Protein AF-A0A2V6YNQ0-F1 (afdb_monomer)

Nearest PDB structures (foldseek):
  2ii1-assembly2_B  TM=9.448E-01  e=2.557E-04  Halalkalibacterium halodurans
  2f4l-assembly1_B  TM=9.204E-01  e=3.154E-04  Thermotoga maritima MSB8
  2f4l-assembly2_C  TM=9.206E-01  e=3.154E-04  Thermotoga maritima MSB8
  2f4l-assembly2_D  TM=9.202E-01  e=3.382E-04  Thermotoga maritima MSB8
  2f4l-assembly1_A  TM=9.196E-01  e=9.004E-04  Thermotoga maritima MSB8

pLDDT: mean 94.24, std 7.03, range [51.97, 98.69]

Structure (mmCIF, N/CA/C/O backbone):
data_AF-A0A2V6YNQ0-F1
#
_entry.id   AF-A0A2V6YNQ0-F1
#
loop_
_atom_site.group_PDB
_atom_site.id
_atom_site.type_symbol
_atom_site.label_atom_id
_atom_site.label_alt_id
_atom_site.label_comp_id
_atom_site.label_asym_id
_atom_site.label_entity_id
_atom_site.label_seq_id
_atom_site.pdbx_PDB_ins_code
_atom_site.Cartn_x
_atom_site.Cartn_y
_atom_site.Cartn_z
_atom_site.occupancy
_atom_sit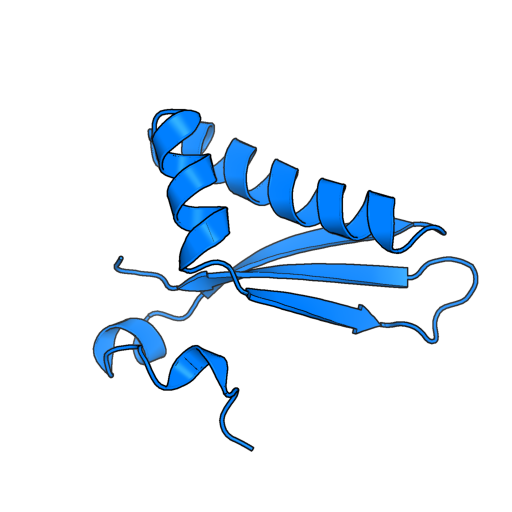e.B_iso_or_equiv
_atom_site.auth_seq_id
_atom_site.auth_comp_id
_atom_site.auth_asym_id
_atom_site.auth_atom_id
_atom_site.pdbx_PDB_model_num
ATOM 1 N N . ALA A 1 1 ? 8.721 -15.927 10.264 1.00 51.97 1 ALA A N 1
ATOM 2 C CA . ALA A 1 1 ? 8.981 -14.883 11.277 1.00 51.97 1 ALA A CA 1
ATOM 3 C C . ALA A 1 1 ? 7.738 -14.007 11.372 1.00 51.97 1 ALA A C 1
ATOM 5 O O . ALA A 1 1 ? 7.070 -13.875 10.353 1.00 51.97 1 ALA A O 1
ATOM 6 N N . ALA A 1 2 ? 7.393 -13.471 12.547 1.00 66.88 2 ALA A N 1
ATOM 7 C CA . ALA A 1 2 ? 6.321 -12.476 12.634 1.00 66.88 2 ALA A CA 1
ATOM 8 C C . ALA A 1 2 ? 6.702 -11.264 11.767 1.00 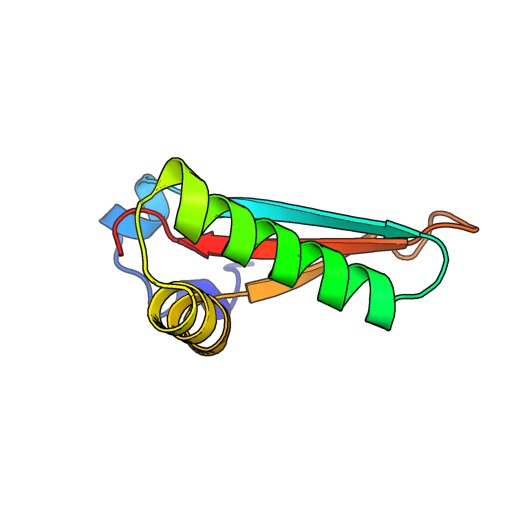66.88 2 ALA A C 1
ATOM 10 O O . ALA A 1 2 ? 7.865 -10.854 11.788 1.00 66.88 2 ALA A O 1
ATOM 11 N N . ASN A 1 3 ? 5.766 -10.746 10.969 1.00 78.38 3 ASN A N 1
ATOM 12 C CA . ASN A 1 3 ? 6.010 -9.540 10.188 1.00 78.38 3 ASN A CA 1
ATOM 13 C C . ASN A 1 3 ? 6.223 -8.376 11.180 1.00 78.38 3 ASN A C 1
ATOM 15 O O . ASN A 1 3 ? 5.373 -8.188 12.050 1.00 78.38 3 ASN A O 1
ATOM 19 N N . PRO A 1 4 ? 7.340 -7.625 11.131 1.00 80.25 4 PRO A N 1
ATOM 20 C CA . PRO A 1 4 ? 7.647 -6.616 12.150 1.00 80.25 4 PRO A CA 1
ATOM 21 C C . PRO A 1 4 ? 6.555 -5.554 12.330 1.00 80.25 4 PRO A C 1
ATOM 23 O O . PRO A 1 4 ? 6.371 -5.041 13.432 1.00 80.25 4 PRO A O 1
ATOM 26 N N . THR A 1 5 ? 5.808 -5.256 11.267 1.00 80.94 5 THR A N 1
ATOM 27 C CA . THR A 1 5 ? 4.703 -4.288 11.266 1.00 80.94 5 THR A CA 1
ATOM 28 C C . THR A 1 5 ? 3.444 -4.795 11.979 1.00 80.94 5 THR A C 1
ATOM 30 O O . THR A 1 5 ? 2.599 -3.991 12.363 1.00 80.94 5 THR A O 1
ATOM 33 N N . ASP A 1 6 ? 3.353 -6.095 12.272 1.00 86.94 6 ASP A N 1
ATOM 34 C CA . ASP A 1 6 ? 2.236 -6.685 13.018 1.00 86.94 6 ASP A CA 1
ATOM 35 C C . ASP A 1 6 ? 2.320 -6.398 14.528 1.00 86.94 6 ASP A C 1
ATOM 37 O O . ASP A 1 6 ? 1.330 -6.543 15.243 1.00 86.94 6 ASP A O 1
ATOM 41 N N . ALA A 1 7 ? 3.488 -5.984 15.037 1.00 85.69 7 ALA A N 1
ATOM 42 C CA . ALA A 1 7 ? 3.735 -5.821 16.473 1.00 85.69 7 ALA A CA 1
ATOM 43 C C . ALA A 1 7 ? 2.834 -4.768 17.146 1.00 85.69 7 ALA A C 1
ATOM 45 O O . ALA A 1 7 ? 2.581 -4.856 18.347 1.00 85.69 7 ALA A O 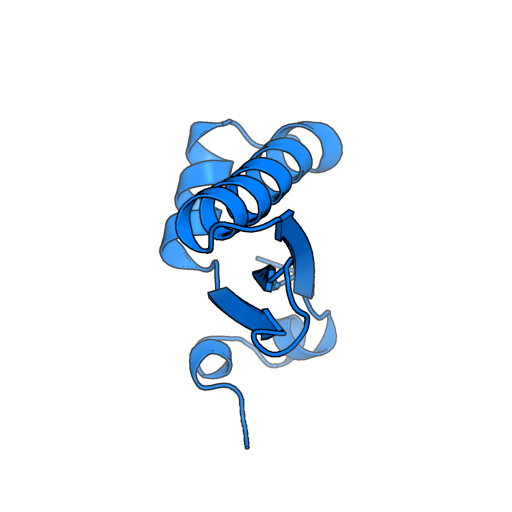1
ATOM 46 N N . GLY A 1 8 ? 2.348 -3.783 16.383 1.00 85.12 8 GLY A N 1
ATOM 47 C CA . GLY A 1 8 ? 1.429 -2.747 16.865 1.00 85.12 8 GLY A CA 1
ATOM 48 C C . GLY A 1 8 ? -0.055 -3.115 16.770 1.00 85.12 8 GLY A C 1
ATOM 49 O O . GLY A 1 8 ? -0.897 -2.309 17.161 1.00 85.12 8 GLY A O 1
ATOM 50 N N . LEU A 1 9 ? -0.398 -4.292 16.235 1.00 89.94 9 LEU A N 1
ATOM 51 C CA . LEU A 1 9 ? -1.780 -4.669 15.936 1.00 89.94 9 LEU A CA 1
ATOM 52 C C . LEU A 1 9 ? -2.402 -5.500 17.060 1.00 89.94 9 LEU A C 1
ATOM 54 O O . LEU A 1 9 ? -1.760 -6.343 17.691 1.00 89.94 9 LEU A O 1
ATOM 58 N N . THR A 1 10 ? -3.699 -5.298 17.295 1.00 92.25 10 THR A N 1
ATOM 59 C CA . THR A 1 10 ? -4.448 -6.144 18.231 1.00 92.25 10 THR A CA 1
ATOM 60 C C . THR A 1 10 ? -4.650 -7.547 17.650 1.00 92.25 10 THR A C 1
ATOM 62 O O . THR A 1 10 ? -4.670 -7.744 16.433 1.00 92.25 10 THR A O 1
ATOM 65 N N . LYS A 1 11 ? -4.879 -8.546 18.515 1.00 91.94 11 LYS A N 1
ATOM 66 C CA . LYS A 1 11 ? -5.189 -9.922 18.076 1.00 91.94 11 LYS A CA 1
ATOM 67 C C . LYS A 1 11 ? -6.414 -9.985 17.161 1.00 91.94 11 LYS A C 1
ATOM 69 O O . LYS A 1 11 ? -6.455 -10.810 16.255 1.00 91.94 11 LYS A O 1
ATOM 74 N N . GLU A 1 12 ? -7.399 -9.123 17.399 1.00 93.31 12 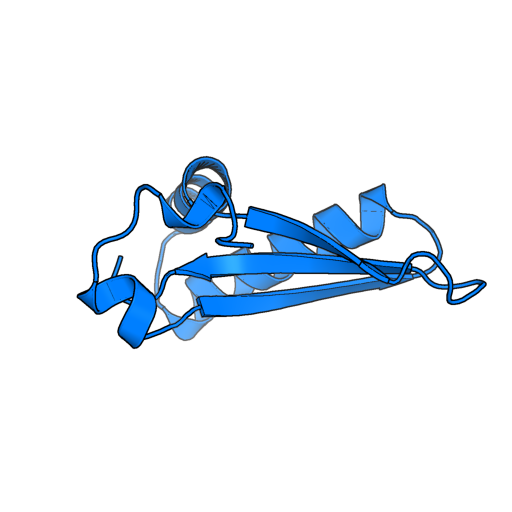GLU A N 1
ATOM 75 C CA . GLU A 1 12 ? -8.604 -9.053 16.576 1.00 93.31 12 GLU A CA 1
ATOM 76 C C . GLU A 1 12 ? -8.296 -8.524 15.170 1.00 93.31 12 GLU A C 1
ATOM 78 O O . GLU A 1 12 ? -8.758 -9.106 14.191 1.00 93.31 12 GLU A O 1
ATOM 83 N N . MET A 1 13 ? -7.472 -7.477 15.052 1.00 91.62 13 MET A N 1
ATOM 84 C CA . MET A 1 13 ? -7.041 -6.947 13.751 1.00 91.62 13 MET A CA 1
ATOM 85 C C . MET A 1 13 ? -6.255 -7.995 12.957 1.00 91.62 13 MET A C 1
ATOM 87 O O . MET A 1 13 ? -6.550 -8.232 11.788 1.00 91.62 13 MET A O 1
ATOM 91 N N . LEU A 1 14 ? -5.322 -8.696 13.614 1.00 91.56 14 LEU A N 1
ATOM 92 C CA . LEU A 1 14 ? -4.563 -9.788 12.994 1.00 91.56 14 LEU A CA 1
ATOM 93 C C . LEU A 1 14 ? -5.479 -10.917 12.499 1.00 91.56 14 LEU A C 1
ATOM 95 O O . LEU A 1 14 ? -5.264 -11.451 11.414 1.00 91.56 14 LEU A O 1
ATOM 99 N N . ALA A 1 15 ? -6.527 -11.252 13.259 1.00 93.31 15 ALA A N 1
ATOM 100 C CA . ALA A 1 15 ? -7.506 -12.264 12.865 1.00 93.31 15 ALA A CA 1
ATOM 101 C C . ALA A 1 15 ? -8.406 -11.813 11.700 1.00 93.31 15 ALA A C 1
ATOM 103 O O . ALA A 1 15 ? -8.799 -12.640 10.877 1.00 93.31 15 ALA A O 1
ATOM 104 N N . LYS A 1 16 ? -8.731 -10.514 11.605 1.00 94.69 16 LYS A N 1
ATOM 105 C CA . LYS A 1 16 ? -9.513 -9.944 10.489 1.00 94.69 16 LYS A CA 1
ATOM 106 C C . LYS A 1 16 ? -8.712 -9.870 9.183 1.00 94.69 16 LYS A C 1
ATOM 108 O O . LYS A 1 16 ? -9.316 -9.864 8.106 1.00 94.69 16 LYS A O 1
ATOM 113 N N . GLY A 1 17 ? -7.384 -9.835 9.273 1.00 93.31 17 GLY A N 1
ATOM 114 C CA . GLY A 1 17 ? -6.470 -9.798 8.135 1.00 93.31 17 GLY A CA 1
ATOM 115 C C . GLY A 1 17 ? -6.261 -8.390 7.575 1.00 93.31 17 GLY A C 1
ATOM 116 O O . GLY A 1 17 ? -6.445 -7.391 8.269 1.00 93.31 17 GLY A O 1
ATOM 117 N N . PHE A 1 18 ? -5.868 -8.310 6.303 1.00 94.44 18 PHE A N 1
ATOM 118 C CA . PHE A 1 18 ? -5.407 -7.076 5.663 1.00 94.44 18 PHE A CA 1
ATOM 119 C C . PHE A 1 18 ? -6.093 -6.863 4.311 1.00 94.44 18 PHE A C 1
ATOM 121 O O . PHE A 1 18 ? -6.389 -7.823 3.598 1.00 94.44 18 PHE A O 1
ATOM 128 N N . TYR A 1 19 ? -6.317 -5.602 3.949 1.00 95.56 19 TYR A N 1
ATOM 129 C CA . TYR A 1 19 ? -6.551 -5.200 2.565 1.00 95.56 19 TYR A CA 1
ATOM 130 C C . TYR A 1 19 ? -5.223 -5.135 1.822 1.00 95.56 19 TYR A C 1
ATOM 132 O O . TYR A 1 19 ? -4.207 -4.773 2.416 1.00 95.56 19 TYR A O 1
ATOM 140 N N . HIS A 1 20 ? -5.238 -5.468 0.532 1.00 96.31 20 HIS A N 1
ATOM 141 C CA . HIS A 1 20 ? -4.032 -5.589 -0.281 1.00 96.31 20 HIS A CA 1
ATOM 142 C C . HIS A 1 20 ? -4.234 -4.963 -1.657 1.00 96.31 20 HIS A C 1
ATOM 144 O O . HIS A 1 20 ? -5.210 -5.270 -2.340 1.00 96.31 20 HIS A O 1
ATOM 150 N N . THR A 1 21 ? -3.292 -4.131 -2.087 1.00 98.44 21 THR A N 1
ATOM 151 C CA . THR A 1 21 ? -3.220 -3.612 -3.460 1.00 98.44 21 THR A CA 1
ATOM 152 C C . THR A 1 21 ? -1.812 -3.774 -4.005 1.00 98.44 21 THR A C 1
ATOM 154 O O . THR A 1 21 ? -0.839 -3.789 -3.250 1.00 98.44 21 THR A O 1
ATOM 157 N N . THR A 1 22 ? -1.687 -3.900 -5.325 1.00 98.44 22 THR A N 1
ATOM 158 C CA . THR A 1 22 ? -0.400 -4.129 -5.988 1.00 98.44 22 THR A CA 1
ATOM 159 C C . THR A 1 22 ? -0.154 -3.136 -7.114 1.00 98.44 22 THR A C 1
ATOM 161 O O . THR A 1 22 ? -1.069 -2.677 -7.797 1.00 98.44 22 THR A O 1
ATOM 164 N N . GLY A 1 23 ? 1.115 -2.802 -7.307 1.00 98.44 23 GLY A N 1
ATOM 165 C CA . GLY A 1 23 ? 1.626 -2.160 -8.503 1.00 98.44 23 GLY A CA 1
ATOM 166 C C . GLY A 1 23 ? 2.582 -3.108 -9.210 1.00 98.44 23 GLY A C 1
ATOM 167 O O . GLY A 1 23 ? 3.435 -3.724 -8.570 1.00 98.44 23 GLY A O 1
ATOM 168 N N . VAL A 1 24 ? 2.430 -3.207 -10.528 1.00 98.25 24 VAL A N 1
ATOM 169 C CA . VAL A 1 24 ? 3.225 -4.087 -11.389 1.00 98.25 24 VAL A CA 1
ATOM 170 C C . VAL A 1 24 ? 3.789 -3.287 -12.560 1.00 98.25 24 VAL A C 1
ATOM 172 O O . VAL A 1 24 ? 3.107 -2.415 -13.124 1.00 98.25 24 VAL A O 1
ATOM 175 N N . GLY A 1 25 ? 5.041 -3.572 -12.911 1.00 98.12 25 GLY A N 1
ATOM 176 C CA . GLY A 1 25 ? 5.736 -2.914 -14.014 1.00 98.12 25 GLY A CA 1
ATOM 177 C C . GLY A 1 25 ? 7.258 -2.895 -13.861 1.00 98.12 25 GLY A C 1
ATOM 178 O O . GLY A 1 25 ? 7.785 -3.431 -12.888 1.00 98.12 25 GLY A O 1
ATOM 179 N N . PRO A 1 26 ? 7.970 -2.232 -14.781 1.00 98.00 26 PRO A N 1
ATOM 180 C CA . PRO A 1 26 ? 9.430 -2.266 -14.842 1.00 98.00 26 PRO A CA 1
ATOM 181 C C . PRO A 1 26 ? 10.146 -1.281 -13.909 1.00 98.00 26 PRO A C 1
ATOM 183 O O . PRO A 1 26 ? 11.366 -1.191 -13.953 1.00 98.00 26 PRO A O 1
ATOM 186 N N . ASP A 1 27 ? 9.418 -0.511 -13.094 1.00 97.88 27 ASP A N 1
ATOM 187 C CA . ASP A 1 27 ? 9.995 0.487 -12.188 1.00 97.88 27 ASP A CA 1
ATOM 188 C C . ASP A 1 27 ? 9.424 0.341 -10.771 1.00 97.88 27 ASP A C 1
ATOM 190 O O . ASP A 1 27 ? 8.213 0.443 -10.557 1.00 97.88 27 ASP A O 1
ATOM 194 N N . LEU A 1 28 ? 10.301 0.109 -9.788 1.0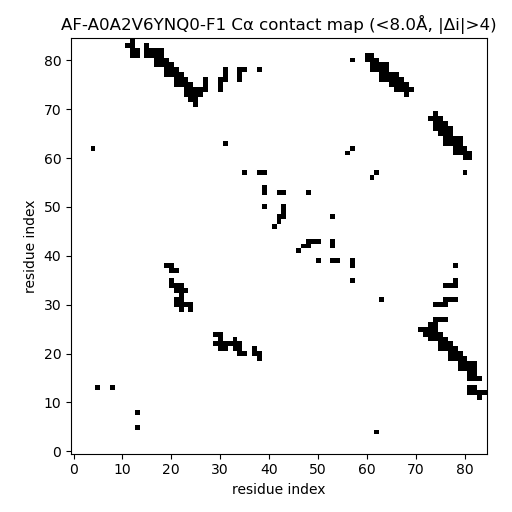0 97.50 28 LEU A N 1
ATOM 195 C CA . LEU A 1 28 ? 9.904 -0.123 -8.395 1.00 97.50 28 LEU A CA 1
ATOM 196 C C . LEU A 1 28 ? 9.182 1.079 -7.778 1.00 97.50 28 LEU A C 1
ATOM 198 O O . LEU A 1 28 ? 8.231 0.896 -7.018 1.00 97.50 28 LEU A O 1
ATOM 202 N N . MET A 1 29 ? 9.618 2.300 -8.094 1.00 98.00 29 MET A N 1
ATOM 203 C CA . MET A 1 29 ? 9.062 3.519 -7.508 1.00 98.00 29 MET A CA 1
ATOM 204 C C . MET A 1 29 ? 7.649 3.787 -8.036 1.00 98.00 29 MET A C 1
ATOM 206 O O . MET A 1 29 ? 6.736 4.087 -7.266 1.00 98.00 29 MET A O 1
ATOM 210 N N . GLU A 1 30 ? 7.429 3.635 -9.337 1.00 98.50 30 GLU A N 1
ATOM 211 C CA . GLU A 1 30 ? 6.104 3.751 -9.936 1.00 98.50 30 GLU A CA 1
ATOM 212 C C . GLU A 1 30 ? 5.179 2.623 -9.484 1.00 98.50 30 GLU A C 1
ATOM 214 O O . GLU A 1 30 ? 4.002 2.871 -9.220 1.00 98.50 30 GLU A O 1
ATOM 219 N N . ASN A 1 31 ? 5.687 1.404 -9.299 1.00 98.56 31 ASN A N 1
ATOM 220 C CA . ASN A 1 31 ? 4.893 0.306 -8.749 1.00 98.56 31 ASN A CA 1
ATOM 221 C C . ASN A 1 31 ? 4.490 0.557 -7.291 1.00 98.56 31 ASN A C 1
ATOM 223 O O . ASN A 1 31 ? 3.330 0.350 -6.938 1.00 98.56 31 ASN A O 1
ATOM 227 N N . ALA A 1 32 ? 5.394 1.089 -6.464 1.00 98.38 32 ALA A N 1
ATOM 228 C CA . ALA A 1 32 ? 5.068 1.534 -5.112 1.00 98.38 32 ALA A CA 1
ATOM 229 C C . ALA A 1 32 ? 3.954 2.593 -5.118 1.00 98.38 32 ALA A C 1
ATOM 231 O O . ALA A 1 32 ? 2.947 2.448 -4.420 1.00 98.38 32 ALA A O 1
ATOM 232 N N . LYS A 1 33 ? 4.081 3.625 -5.965 1.00 98.50 33 LYS A N 1
ATOM 233 C CA . LYS A 1 33 ? 3.051 4.666 -6.118 1.00 98.50 33 LYS A CA 1
ATOM 234 C C . LYS A 1 33 ? 1.717 4.087 -6.584 1.00 98.50 33 LYS A C 1
ATOM 236 O O . LYS A 1 33 ? 0.682 4.502 -6.072 1.00 98.50 33 LYS A O 1
ATOM 241 N N . LYS A 1 34 ? 1.720 3.151 -7.540 1.00 98.69 34 LYS A N 1
ATOM 242 C CA . LYS A 1 34 ? 0.504 2.474 -8.025 1.00 98.69 34 LYS A CA 1
ATOM 243 C C . LYS A 1 34 ? -0.184 1.696 -6.906 1.00 98.69 34 LYS A C 1
ATOM 245 O O . LYS A 1 34 ? -1.384 1.873 -6.729 1.00 98.69 34 LYS A O 1
ATOM 250 N N . ALA A 1 35 ? 0.563 0.910 -6.126 1.00 98.69 35 ALA A N 1
ATOM 251 C CA . ALA A 1 35 ? 0.012 0.156 -5.001 1.00 98.69 35 ALA A CA 1
ATOM 252 C C . ALA A 1 35 ? -0.655 1.089 -3.973 1.00 98.69 35 ALA A C 1
ATOM 254 O O . ALA A 1 35 ? -1.814 0.883 -3.610 1.00 98.69 35 ALA A O 1
ATOM 255 N N . VAL A 1 36 ? 0.036 2.162 -3.569 1.00 98.44 36 VAL A N 1
ATOM 256 C CA . VAL A 1 36 ? -0.485 3.153 -2.608 1.00 98.44 36 VAL A CA 1
ATOM 257 C C . VAL A 1 36 ? -1.723 3.865 -3.161 1.00 98.44 36 VAL A C 1
ATOM 259 O O . VAL A 1 36 ? -2.742 3.942 -2.482 1.00 98.44 36 VAL A O 1
ATOM 262 N N . ARG A 1 37 ? -1.662 4.370 -4.400 1.00 98.50 37 ARG A N 1
ATOM 263 C CA . ARG A 1 37 ? -2.783 5.090 -5.028 1.00 98.50 37 ARG A CA 1
ATOM 264 C C . ARG A 1 37 ? -4.009 4.201 -5.181 1.00 98.50 37 ARG A C 1
ATOM 266 O O . ARG A 1 37 ? -5.101 4.654 -4.875 1.00 98.50 37 ARG A O 1
ATOM 273 N N . ALA A 1 38 ? -3.825 2.938 -5.563 1.00 98.62 38 ALA A N 1
ATOM 274 C CA . ALA A 1 38 ? -4.920 1.979 -5.635 1.00 98.62 38 ALA A CA 1
ATOM 275 C C . ALA A 1 38 ? -5.575 1.748 -4.262 1.00 98.62 38 ALA A C 1
ATOM 277 O O . ALA A 1 38 ? -6.797 1.651 -4.186 1.00 98.62 38 ALA A O 1
ATOM 278 N N . MET A 1 39 ? -4.787 1.704 -3.178 1.00 98.50 39 MET A N 1
ATOM 279 C CA . MET A 1 39 ? -5.333 1.587 -1.819 1.00 98.50 39 MET A CA 1
ATOM 280 C C . MET A 1 39 ? -6.134 2.834 -1.436 1.00 98.50 39 MET A C 1
ATOM 282 O O . MET A 1 39 ? -7.250 2.717 -0.942 1.00 98.50 39 MET A O 1
ATOM 286 N N . ILE A 1 40 ? -5.591 4.025 -1.701 1.00 98.44 40 ILE A N 1
ATOM 287 C CA . ILE A 1 40 ? -6.278 5.297 -1.442 1.00 98.44 40 ILE A CA 1
ATOM 288 C C . ILE A 1 40 ? -7.587 5.372 -2.234 1.00 98.44 40 ILE A C 1
ATOM 290 O O . ILE A 1 40 ? -8.628 5.673 -1.657 1.00 98.44 40 ILE A O 1
ATOM 294 N N . ASP A 1 41 ? -7.551 5.060 -3.531 1.00 98.44 41 ASP A N 1
ATOM 295 C CA . ASP A 1 41 ? -8.730 5.083 -4.398 1.00 98.44 41 ASP A CA 1
ATOM 296 C C . ASP A 1 41 ? -9.821 4.133 -3.887 1.00 98.44 41 ASP A C 1
ATOM 298 O O . ASP A 1 41 ? -10.991 4.515 -3.847 1.00 98.44 41 ASP A O 1
ATOM 302 N N . TRP A 1 42 ? -9.445 2.923 -3.463 1.00 98.06 42 TRP A N 1
ATOM 303 C CA . TRP A 1 42 ? -10.374 1.949 -2.892 1.00 98.06 42 TRP A CA 1
ATOM 304 C C . TRP A 1 42 ? -10.947 2.415 -1.545 1.00 98.06 42 TRP A C 1
ATOM 306 O O . TRP A 1 42 ? -12.155 2.373 -1.337 1.00 98.06 42 TRP A O 1
ATOM 316 N N . LEU A 1 43 ? -10.118 2.943 -0.641 1.00 97.38 43 LEU A N 1
ATOM 317 C CA . LEU A 1 43 ? -10.581 3.486 0.642 1.00 97.38 43 LEU A CA 1
ATOM 318 C C . LEU A 1 43 ? -11.576 4.644 0.458 1.00 97.38 43 LEU A C 1
ATOM 320 O O . LEU A 1 43 ? -12.563 4.742 1.187 1.00 97.38 43 LEU A O 1
ATOM 324 N N . VAL A 1 44 ? -11.349 5.504 -0.534 1.00 98.25 44 VAL A N 1
ATOM 325 C CA . VAL A 1 44 ? -12.266 6.607 -0.842 1.00 98.25 44 VAL A CA 1
ATOM 326 C C . VAL A 1 44 ? -13.578 6.083 -1.428 1.00 98.25 44 VAL A C 1
ATOM 328 O O . VAL A 1 44 ? -14.655 6.469 -0.976 1.00 98.25 44 VAL A O 1
ATOM 331 N N . ARG A 1 45 ? -13.510 5.205 -2.435 1.00 97.88 45 ARG A N 1
ATOM 332 C CA . ARG A 1 45 ? -14.694 4.765 -3.192 1.00 97.88 45 ARG A CA 1
ATOM 333 C C . ARG A 1 45 ? -15.539 3.743 -2.442 1.00 97.88 45 ARG A C 1
ATOM 335 O O . ARG A 1 45 ? -16.762 3.845 -2.455 1.00 97.88 45 ARG A O 1
ATOM 342 N N . ASP A 1 46 ? -14.891 2.778 -1.802 1.00 96.38 46 ASP A N 1
ATOM 343 C CA . ASP A 1 46 ? -15.539 1.597 -1.237 1.00 96.38 46 ASP A CA 1
ATOM 344 C C . ASP A 1 46 ? -15.692 1.685 0.285 1.00 96.38 46 ASP A C 1
ATOM 346 O O . ASP A 1 46 ? -16.567 1.027 0.844 1.00 96.38 46 ASP A O 1
ATOM 350 N N . GLN A 1 47 ? -14.849 2.462 0.977 1.00 94.75 47 GLN A N 1
ATOM 351 C CA . GLN A 1 47 ? -14.956 2.679 2.431 1.00 94.75 47 GLN A CA 1
ATOM 352 C C . GLN A 1 47 ? -15.468 4.081 2.796 1.00 94.75 47 GLN A C 1
ATOM 354 O O . GLN A 1 47 ? -15.718 4.346 3.969 1.00 94.75 47 GLN A O 1
ATOM 359 N N . GLY A 1 48 ? -15.674 4.962 1.809 1.00 96.38 48 GLY A N 1
ATOM 360 C CA . GLY A 1 48 ? -16.291 6.276 2.006 1.00 96.38 48 GLY A CA 1
ATOM 361 C C . GLY A 1 48 ? -15.417 7.285 2.753 1.00 96.38 48 GLY A C 1
ATOM 362 O O . GLY A 1 48 ? -15.943 8.263 3.281 1.00 96.38 48 GLY A O 1
ATOM 363 N N . LEU A 1 49 ? -14.103 7.056 2.818 1.00 97.06 49 LEU A N 1
ATOM 364 C CA . LEU A 1 49 ? -13.175 7.986 3.456 1.00 97.06 49 LEU A CA 1
ATOM 365 C C . LEU A 1 49 ? -12.923 9.213 2.579 1.00 97.06 49 LEU A C 1
ATOM 367 O O . LEU A 1 49 ? -12.952 9.147 1.347 1.00 97.06 49 LEU A O 1
ATOM 371 N N . SER A 1 50 ? -12.592 10.340 3.205 1.00 98.31 50 SER A N 1
ATOM 372 C CA . SER A 1 50 ? -12.013 11.454 2.461 1.00 98.31 50 SER A CA 1
ATOM 373 C C . SER A 1 50 ? -10.627 11.083 1.924 1.00 98.31 50 SER A C 1
ATOM 375 O O . SER A 1 50 ? -9.911 10.248 2.482 1.00 98.31 50 SER A O 1
ATOM 377 N N . LEU A 1 51 ? -10.200 11.769 0.861 1.00 98.00 51 LEU A N 1
ATOM 378 C CA . LEU A 1 51 ? -8.859 11.592 0.299 1.00 98.00 51 LEU A CA 1
ATOM 379 C C . LEU A 1 51 ? -7.754 11.798 1.353 1.00 98.00 51 LEU A C 1
ATOM 381 O O . LEU A 1 51 ? -6.758 11.078 1.354 1.00 98.00 51 LEU A O 1
ATOM 385 N N . HIS A 1 52 ? -7.932 12.769 2.255 1.00 97.88 52 HIS A N 1
ATOM 386 C CA . HIS A 1 52 ? -6.956 13.076 3.299 1.00 97.88 52 HIS A CA 1
ATOM 387 C C . HIS A 1 52 ? -6.889 11.977 4.370 1.00 97.88 52 HIS A C 1
ATOM 389 O O . HIS A 1 52 ? -5.794 11.595 4.776 1.00 97.88 52 HIS A O 1
ATOM 395 N N . GLU A 1 53 ? -8.033 11.428 4.792 1.00 97.50 53 GLU A N 1
ATOM 396 C CA . GLU A 1 53 ? -8.077 10.294 5.728 1.00 97.50 53 GLU A CA 1
ATOM 397 C C . GLU A 1 53 ? -7.451 9.042 5.112 1.00 97.50 53 GLU A C 1
ATOM 399 O O . GLU A 1 53 ? -6.591 8.418 5.731 1.00 97.50 53 GLU A O 1
ATOM 404 N N . ALA A 1 54 ? -7.813 8.711 3.869 1.00 97.94 54 ALA A N 1
ATOM 405 C CA . ALA A 1 54 ? -7.249 7.567 3.158 1.00 97.94 54 ALA A CA 1
ATOM 406 C C . ALA A 1 54 ? -5.722 7.684 3.001 1.00 97.94 54 ALA A C 1
ATOM 408 O O . ALA A 1 54 ? -4.994 6.712 3.223 1.00 97.94 54 ALA A O 1
ATOM 409 N N . TYR A 1 55 ? -5.227 8.883 2.676 1.00 97.25 55 TYR A N 1
ATOM 410 C CA . TYR A 1 55 ? -3.794 9.169 2.620 1.00 97.25 55 TYR A CA 1
ATOM 411 C C . TYR A 1 55 ? -3.120 9.010 3.991 1.00 97.25 55 TYR A C 1
ATOM 413 O O . TYR A 1 55 ? -2.090 8.341 4.091 1.00 97.25 55 TYR A O 1
ATOM 421 N N . ALA A 1 56 ? -3.703 9.580 5.049 1.00 96.69 56 ALA A N 1
ATOM 422 C CA . ALA A 1 56 ? -3.156 9.496 6.402 1.00 96.69 56 ALA A CA 1
ATOM 423 C C . ALA A 1 56 ? -3.072 8.043 6.898 1.00 96.69 56 ALA A C 1
ATOM 425 O O . ALA A 1 56 ? -2.040 7.636 7.430 1.00 96.69 56 ALA A O 1
ATOM 426 N N . ILE A 1 57 ? -4.110 7.239 6.648 1.00 95.00 57 ILE A N 1
ATOM 427 C CA . ILE A 1 57 ? -4.116 5.801 6.947 1.00 95.00 57 ILE A CA 1
ATOM 428 C C . ILE A 1 57 ? -2.974 5.109 6.200 1.00 95.00 57 ILE A C 1
ATOM 430 O O . ILE A 1 57 ? -2.107 4.501 6.825 1.00 95.00 57 ILE A O 1
ATOM 434 N N . CYS A 1 58 ? -2.905 5.261 4.875 1.00 96.44 58 CYS A N 1
ATOM 435 C CA . CYS A 1 58 ? -1.842 4.644 4.079 1.00 96.44 58 CYS A CA 1
ATOM 436 C C . CYS A 1 58 ? -0.432 5.060 4.533 1.00 96.44 58 CYS A C 1
ATOM 438 O O . CYS A 1 58 ? 0.493 4.263 4.424 1.00 96.44 58 CYS A O 1
ATOM 440 N N . SER A 1 59 ? -0.263 6.281 5.047 1.00 95.25 59 SER A N 1
ATOM 441 C CA . SER A 1 59 ? 1.031 6.798 5.504 1.00 95.25 59 SER A CA 1
ATOM 442 C C . SER A 1 59 ? 1.460 6.292 6.885 1.00 95.25 59 SER A C 1
ATOM 444 O O . SER A 1 59 ? 2.657 6.285 7.161 1.00 95.25 59 SER A O 1
ATOM 446 N N . VAL A 1 60 ? 0.519 5.954 7.771 1.00 92.62 60 VAL A N 1
ATOM 447 C CA . VAL A 1 60 ? 0.822 5.624 9.178 1.00 92.62 60 VAL A CA 1
ATOM 448 C C . VAL A 1 60 ? 0.730 4.127 9.441 1.00 92.62 60 VAL A C 1
ATOM 450 O O . VAL A 1 60 ? 1.579 3.571 10.133 1.00 92.62 60 VAL A O 1
ATOM 453 N N . VAL A 1 61 ? -0.303 3.480 8.906 1.00 91.44 61 VAL A N 1
ATOM 454 C CA . VAL A 1 61 ? -0.588 2.056 9.151 1.00 91.44 61 VAL A CA 1
ATOM 455 C C . VAL A 1 61 ? -0.349 1.184 7.922 1.00 91.44 61 VAL A C 1
ATOM 457 O O . VAL A 1 61 ? -0.386 -0.040 8.026 1.00 91.44 61 VAL A O 1
ATOM 460 N N . GLY A 1 62 ? -0.146 1.802 6.756 1.00 93.38 62 GLY A N 1
ATOM 461 C CA . GLY A 1 62 ? 0.175 1.094 5.527 1.00 93.38 62 GLY A CA 1
ATOM 462 C C . GLY A 1 62 ? 1.565 0.467 5.592 1.00 93.38 62 GLY A C 1
ATOM 463 O O . GLY A 1 62 ? 2.524 1.087 6.045 1.00 93.38 62 GLY A O 1
ATOM 464 N N . ASP A 1 63 ? 1.670 -0.765 5.109 1.00 94.62 63 ASP A N 1
ATOM 465 C CA . ASP A 1 63 ? 2.926 -1.507 5.027 1.00 94.62 63 ASP A CA 1
ATOM 466 C C . ASP A 1 63 ? 3.223 -1.855 3.565 1.00 94.62 63 ASP A C 1
ATOM 468 O O . ASP A 1 63 ? 2.459 -2.575 2.912 1.00 94.62 63 ASP A O 1
ATOM 472 N N . LEU A 1 64 ? 4.319 -1.295 3.046 1.00 95.44 64 LEU A N 1
ATOM 473 C CA . LEU A 1 64 ? 4.737 -1.426 1.657 1.00 95.44 64 LEU A CA 1
ATOM 474 C C . LEU A 1 64 ? 5.808 -2.515 1.518 1.00 95.44 64 LEU A C 1
ATOM 476 O O . LEU A 1 64 ? 6.886 -2.428 2.104 1.00 95.44 64 LEU A O 1
ATOM 480 N N . LYS A 1 65 ? 5.535 -3.518 0.681 1.00 94.69 65 LYS A N 1
ATOM 481 C CA . LYS A 1 65 ? 6.359 -4.724 0.531 1.00 94.69 65 LYS A CA 1
ATOM 482 C C . LYS A 1 65 ? 6.776 -4.946 -0.916 1.00 94.69 65 LYS A C 1
ATOM 484 O O . LYS A 1 65 ? 5.933 -5.001 -1.814 1.00 94.69 65 LYS A O 1
ATOM 489 N N . LEU A 1 66 ? 8.067 -5.179 -1.138 1.00 96.06 66 LEU A N 1
ATOM 490 C CA . LEU A 1 66 ? 8.557 -5.744 -2.396 1.00 96.06 66 LEU A CA 1
ATOM 491 C C . LEU A 1 66 ? 8.163 -7.223 -2.434 1.00 96.06 66 LEU A C 1
ATOM 493 O O . LEU A 1 66 ? 8.687 -8.022 -1.665 1.00 96.06 66 LEU A O 1
ATOM 497 N N . SER A 1 67 ? 7.184 -7.567 -3.267 1.00 96.06 67 SER A N 1
ATOM 498 C CA . SER A 1 67 ? 6.604 -8.917 -3.300 1.00 96.06 67 SER A CA 1
ATOM 499 C C . SER A 1 67 ? 7.363 -9.836 -4.247 1.00 96.06 67 SER A C 1
ATOM 501 O O . SER A 1 67 ? 7.593 -10.995 -3.922 1.00 96.06 67 SER A O 1
ATOM 503 N N . GLU A 1 68 ? 7.791 -9.306 -5.390 1.00 97.38 68 GLU A N 1
ATOM 504 C CA . GLU A 1 68 ? 8.553 -10.053 -6.384 1.00 97.38 68 GLU A CA 1
ATOM 505 C C . GLU A 1 68 ? 9.512 -9.112 -7.110 1.00 97.38 68 GLU A C 1
ATOM 507 O O . GLU A 1 68 ? 9.098 -8.111 -7.695 1.00 97.38 68 GLU A O 1
ATOM 512 N N . VAL A 1 69 ? 10.807 -9.421 -7.040 1.00 96.56 69 VAL A N 1
ATOM 513 C CA . VAL A 1 69 ? 11.880 -8.645 -7.692 1.00 96.56 69 VAL A CA 1
ATOM 514 C C . VAL A 1 69 ? 12.644 -9.463 -8.737 1.00 96.56 69 VAL A C 1
ATOM 516 O O . VAL A 1 69 ? 13.596 -8.969 -9.336 1.00 96.56 69 VAL A O 1
ATOM 519 N N . VAL A 1 70 ? 12.249 -10.724 -8.928 1.00 96.81 70 VAL A N 1
ATOM 520 C CA . VAL A 1 70 ? 12.948 -11.694 -9.782 1.00 96.81 70 VAL A CA 1
ATOM 521 C C . VAL A 1 70 ? 12.271 -11.907 -11.136 1.00 96.81 70 VAL A C 1
ATOM 523 O O . VAL A 1 70 ? 12.912 -12.447 -12.033 1.00 96.81 70 VAL A O 1
ATOM 526 N N . ASP A 1 71 ? 11.022 -11.463 -11.305 1.00 93.75 71 ASP A N 1
ATOM 527 C CA . ASP A 1 71 ? 10.341 -11.473 -12.599 1.00 93.75 71 ASP A CA 1
ATOM 528 C C . ASP A 1 71 ? 10.854 -10.308 -13.453 1.00 93.75 71 ASP A C 1
ATOM 530 O O . ASP A 1 71 ? 10.707 -9.134 -13.121 1.00 93.75 71 ASP A O 1
ATOM 534 N N . ILE A 1 72 ? 11.550 -10.621 -14.540 1.00 92.12 72 ILE A N 1
ATOM 535 C CA . ILE A 1 72 ? 12.091 -9.617 -15.457 1.00 92.12 72 ILE A CA 1
ATOM 536 C C . ILE A 1 72 ? 11.227 -9.655 -16.722 1.00 92.12 72 ILE A C 1
ATOM 538 O O . ILE A 1 72 ? 11.084 -10.722 -17.318 1.00 92.12 72 ILE A O 1
ATOM 542 N N . PRO A 1 73 ? 10.69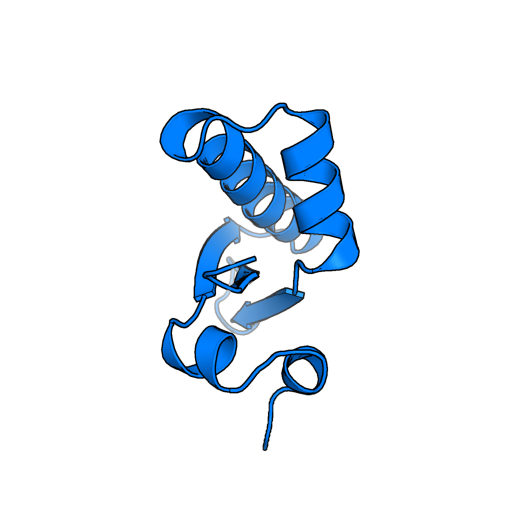4 -8.510 -17.191 1.00 95.06 73 PRO A N 1
ATOM 543 C CA . PRO A 1 73 ? 11.067 -7.145 -16.811 1.00 95.06 73 PRO A CA 1
ATOM 544 C C . PRO A 1 73 ? 10.189 -6.495 -15.729 1.00 95.06 73 PRO A C 1
ATOM 546 O O . PRO A 1 73 ? 10.309 -5.289 -15.549 1.00 95.06 73 PRO A O 1
ATOM 549 N N . ASN A 1 74 ? 9.289 -7.220 -15.054 1.00 97.56 74 ASN A N 1
ATOM 550 C CA . ASN A 1 74 ? 8.271 -6.618 -14.187 1.00 97.56 74 ASN A CA 1
ATOM 551 C C . ASN A 1 74 ? 8.426 -6.984 -12.712 1.00 97.56 74 ASN A C 1
ATOM 553 O O . ASN A 1 74 ? 8.310 -8.134 -12.320 1.00 97.56 74 ASN A O 1
ATOM 557 N N . TRP A 1 75 ? 8.508 -5.974 -11.859 1.00 98.19 75 TRP A N 1
ATOM 558 C CA . TRP A 1 75 ? 8.490 -6.168 -10.415 1.00 98.19 75 TRP A CA 1
ATOM 559 C C . TRP A 1 75 ? 7.104 -5.945 -9.829 1.00 98.19 75 TRP A C 1
ATOM 561 O O . TRP A 1 75 ? 6.290 -5.201 -10.383 1.00 98.19 75 TRP A O 1
ATOM 571 N N . ILE A 1 76 ? 6.861 -6.541 -8.664 1.00 98.38 76 ILE A N 1
ATOM 572 C CA . ILE A 1 76 ? 5.604 -6.411 -7.929 1.00 98.38 76 ILE A CA 1
ATOM 573 C C . ILE A 1 76 ? 5.877 -5.753 -6.580 1.00 98.38 76 ILE A C 1
ATOM 575 O O . ILE A 1 76 ? 6.628 -6.271 -5.748 1.00 98.38 76 ILE A O 1
ATOM 579 N N . VAL A 1 77 ? 5.219 -4.618 -6.349 1.00 98.44 77 VAL A N 1
ATOM 580 C CA . VAL A 1 77 ? 5.187 -3.928 -5.055 1.00 98.44 77 VAL A CA 1
ATOM 581 C C . VAL A 1 77 ? 3.763 -3.960 -4.527 1.00 98.44 77 VAL A C 1
ATOM 583 O O . VAL A 1 77 ? 2.815 -3.741 -5.276 1.00 98.44 77 VAL A O 1
ATOM 586 N N . SER A 1 78 ? 3.614 -4.218 -3.236 1.00 98.06 78 SER A N 1
ATOM 587 C CA . SER A 1 78 ? 2.322 -4.351 -2.576 1.00 98.06 78 SER A CA 1
ATOM 588 C C . SER A 1 78 ? 2.168 -3.370 -1.426 1.00 98.06 78 SER A C 1
ATOM 590 O O . SER A 1 78 ? 3.134 -3.117 -0.715 1.00 98.06 78 SER A O 1
ATOM 592 N N . MET A 1 79 ? 0.950 -2.885 -1.204 1.00 97.50 79 MET A N 1
ATOM 593 C CA . MET A 1 79 ? 0.538 -2.156 -0.004 1.00 97.50 79 MET A CA 1
ATOM 594 C C . MET A 1 79 ? -0.451 -3.018 0.781 1.00 97.50 79 MET A C 1
ATOM 596 O O . MET A 1 79 ? -1.436 -3.490 0.211 1.00 97.50 79 MET A O 1
ATOM 600 N N . THR A 1 80 ? -0.221 -3.169 2.086 1.00 95.88 80 THR A N 1
ATOM 601 C CA . THR A 1 80 ? -1.172 -3.790 3.018 1.00 95.88 80 THR A CA 1
ATOM 602 C C . THR A 1 80 ? -1.688 -2.796 4.048 1.00 95.88 80 THR A C 1
ATOM 604 O O . THR A 1 80 ? -0.893 -2.057 4.621 1.00 95.88 80 THR A O 1
ATOM 607 N N . VAL A 1 81 ? -2.994 -2.819 4.328 1.00 94.94 81 VAL A N 1
ATOM 608 C CA . VAL A 1 81 ? -3.636 -2.043 5.409 1.00 94.94 81 VAL A CA 1
ATOM 609 C C . VAL A 1 81 ? -4.443 -2.998 6.304 1.00 94.94 81 VAL A C 1
ATOM 611 O O . VAL A 1 81 ? -5.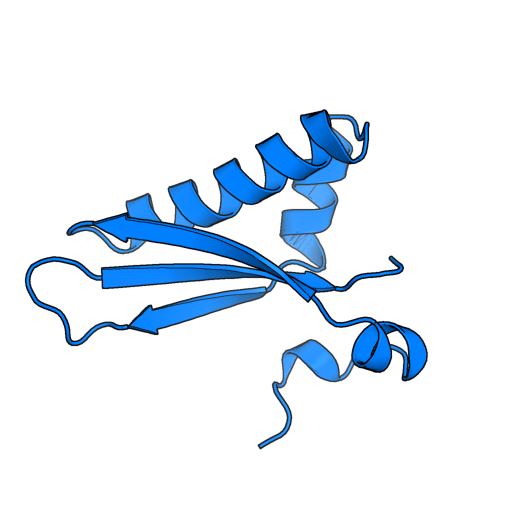243 -3.769 5.768 1.00 94.94 81 VAL A O 1
ATOM 614 N N . PRO A 1 82 ? -4.261 -2.999 7.640 1.00 94.06 82 PRO A N 1
ATOM 615 C CA . PRO A 1 82 ? -5.012 -3.874 8.544 1.00 94.06 82 PRO A CA 1
ATOM 616 C C . PRO A 1 82 ? -6.522 -3.619 8.500 1.00 94.06 82 PRO A C 1
ATOM 618 O O . PRO A 1 82 ? -6.974 -2.480 8.384 1.00 94.06 82 PRO A O 1
ATOM 621 N N . ARG A 1 83 ? -7.319 -4.678 8.652 1.00 92.69 83 ARG A N 1
ATOM 622 C CA . ARG A 1 83 ? -8.779 -4.571 8.766 1.00 92.69 83 ARG A CA 1
ATOM 623 C C . ARG A 1 83 ? -9.194 -4.329 10.215 1.00 92.69 83 ARG A C 1
ATOM 625 O O . ARG A 1 83 ? -8.616 -4.891 11.142 1.00 92.69 83 ARG A O 1
ATOM 632 N N . GLY A 1 84 ? -10.262 -3.554 10.400 1.00 87.56 84 GLY A N 1
ATOM 633 C CA . GLY A 1 84 ? -10.772 -3.212 11.731 1.00 87.56 84 GLY A CA 1
ATOM 634 C C . GLY A 1 84 ? -9.971 -2.121 12.444 1.00 87.56 84 GLY A C 1
ATOM 635 O O . GLY A 1 84 ? 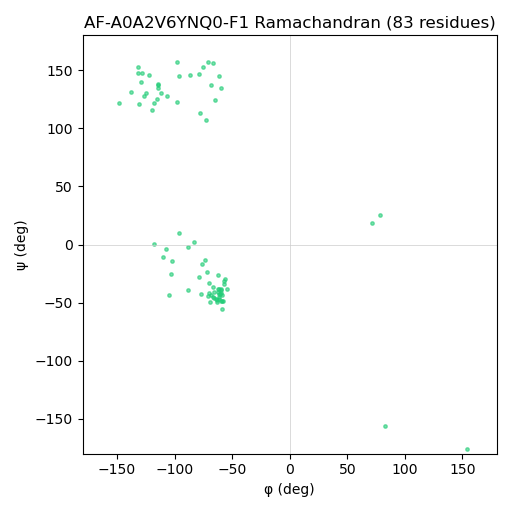-9.961 -2.115 13.672 1.00 87.56 84 GLY A O 1
ATOM 636 N N . ILE A 1 85 ? -9.294 -1.269 11.665 1.00 85.19 85 ILE A N 1
ATOM 637 C CA . ILE A 1 85 ? -8.892 0.086 12.069 1.00 85.19 85 ILE A CA 1
ATOM 638 C C . ILE A 1 85 ? -10.133 0.959 12.239 1.00 85.19 85 ILE A C 1
ATOM 640 O O . ILE A 1 85 ? -11.094 0.742 11.464 1.00 85.19 85 ILE A O 1
#

Secondary structure (DSSP, 8-state):
---GGGGGS-HHHHHH-EEEEEEEES-HHHHHHHHHHHHHHHHHHHH---HHHHHHHHHHT-EEEEEES-SSS-EEEEEEEETT-

Sequence (85 aa):
AANPTDAGLTKEMLAKGFYHTTGVGPDLMENAKKAVRAMIDWLVRDQGLSLHEAYAICSVVGDLKLSEVVDIPNWIVSMTVPRGI

Solvent-accessible surface area (backbone atoms only — not comparable to full-atom values): 4739 Å² total; per-residue (Å²): 129,82,61,80,82,54,76,84,54,54,73,65,30,62,72,66,33,65,48,77,29,65,9,72,36,76,43,70,68,62,12,42,52,40,4,48,50,52,43,32,53,44,34,29,72,77,67,68,38,53,73,67,56,27,47,51,45,51,72,73,64,38,45,78,40,83,74,39,83,80,52,81,75,40,30,34,20,31,28,36,36,66,32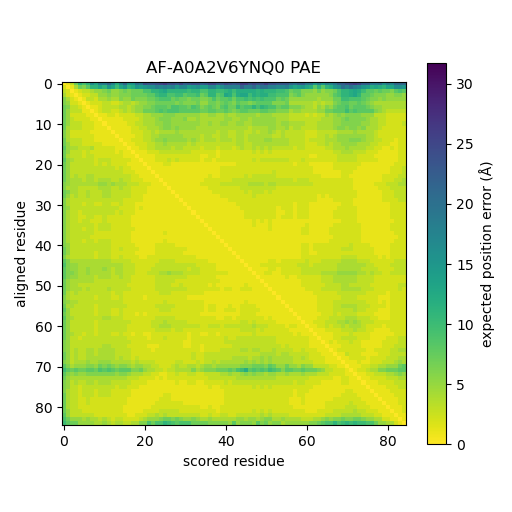,88,117

Radius of gyration: 13.33 Å; Cα contacts (8 Å, |Δi|>4): 135; chains: 1; bounding box: 29×28×35 Å

Mean predicted aligned error: 3.09 Å

Foldseek 3Di:
DPDPLCPPPDPVLVVQFKDKFKAKDQDPVVGQVRQLVVQLVCCCPVVVDDSVVSNVQCVPSKDKDFPADPDPRMTMIMIIGTPPD